Protein AF-A0A8S0FF63-F1 (afdb_monomer_lite)

Secondary structure (DSSP, 8-state):
-------TTGGGTS-S-GGGG--SS----GGGHHHHHHHHHHHHHTT-TTHHHHHHHHHHHHHHHHHHHHS------HHHHHHHHHTTS-TT-TTTSPPPTHHHHHHHHHHHHHGGG--THHHHHHHHHHHS-HHHHHHHHHHHHTT-TTSS-TTGGGTSTT---------S--

Sequence (174 aa):
MSIRIIPQDELGSSEKRTADMIPPLLFPRLKNLYNRRAERLRELAEHNPLGDYLRFAALIAHAQEVVLYDHPLEMDLTTRIKEASAQGKPPLDIHVLPRDKHWQKLLMALIAELKPEMSGPALAVIENLEKASTQELEDMASALFASDFSSVSSEVKRRLSGLRCRSTGRRWLI

Structure (mmCIF, N/CA/C/O backbone):
data_AF-A0A8S0FF63-F1
#
_entry.id   AF-A0A8S0FF63-F1
#
loop_
_atom_site.group_PDB
_atom_site.id
_atom_site.type_symbol
_atom_site.label_atom_id
_atom_site.label_alt_id
_atom_site.label_comp_id
_atom_site.label_asym_id
_atom_site.label_entity_id
_atom_site.label_seq_id
_atom_site.pdbx_PDB_ins_code
_atom_site.Cartn_x
_atom_site.Cartn_y
_atom_site.Cartn_z
_atom_site.occupancy
_atom_site.B_iso_or_equiv
_atom_site.auth_seq_id
_atom_site.auth_comp_id
_atom_site.auth_asym_id
_atom_site.auth_atom_id
_atom_site.pdbx_PDB_model_num
ATOM 1 N N . MET A 1 1 ? -16.520 30.030 -32.002 1.00 37.41 1 MET A N 1
ATOM 2 C CA . MET A 1 1 ? -15.772 28.755 -31.969 1.00 37.41 1 MET A CA 1
ATOM 3 C C . MET A 1 1 ? -15.627 28.261 -33.402 1.00 37.41 1 MET A C 1
ATOM 5 O O . MET A 1 1 ? -16.568 27.682 -33.925 1.00 37.41 1 MET A O 1
ATOM 9 N N . SER A 1 2 ? -14.525 28.587 -34.080 1.00 36.41 2 SER A N 1
ATOM 10 C CA . SER A 1 2 ? -14.266 28.138 -35.454 1.00 36.41 2 SER A CA 1
ATOM 11 C C . SER A 1 2 ? -13.462 26.839 -35.420 1.00 36.41 2 SER A C 1
ATOM 13 O O . SER A 1 2 ? -12.323 26.811 -34.957 1.00 36.41 2 SER A O 1
ATOM 15 N N . ILE A 1 3 ? -14.070 25.748 -35.878 1.00 54.09 3 ILE A N 1
ATOM 16 C CA . ILE A 1 3 ? -13.374 24.475 -36.071 1.00 54.09 3 ILE A CA 1
ATOM 17 C C . ILE A 1 3 ? -12.622 24.592 -37.397 1.00 54.09 3 ILE A C 1
ATOM 19 O O . ILE A 1 3 ? -13.241 24.762 -38.446 1.00 54.09 3 ILE A O 1
ATOM 23 N N . ARG A 1 4 ? -11.287 24.552 -37.352 1.00 58.44 4 ARG A N 1
ATOM 24 C CA . ARG A 1 4 ? -10.458 24.479 -38.561 1.00 58.44 4 ARG A CA 1
ATOM 25 C C . ARG A 1 4 ? -10.405 23.021 -39.003 1.00 58.44 4 ARG A C 1
ATOM 27 O O . ARG A 1 4 ? -9.904 22.183 -38.260 1.00 58.44 4 ARG A O 1
ATOM 34 N N . ILE A 1 5 ? -10.948 22.726 -40.179 1.00 68.88 5 ILE A N 1
ATOM 35 C CA . ILE A 1 5 ? -10.858 21.400 -40.796 1.00 68.88 5 ILE A CA 1
ATOM 36 C C . ILE A 1 5 ? -9.582 21.395 -41.635 1.00 68.88 5 ILE A C 1
ATOM 38 O O . ILE A 1 5 ? -9.476 22.157 -42.593 1.00 68.88 5 ILE A O 1
ATOM 42 N N . ILE A 1 6 ? -8.605 20.588 -41.224 1.00 66.56 6 ILE A N 1
ATOM 43 C CA . ILE A 1 6 ? -7.325 20.436 -41.920 1.00 66.56 6 ILE A CA 1
ATOM 44 C C . ILE A 1 6 ? -7.469 19.291 -42.942 1.00 66.56 6 ILE A C 1
ATOM 46 O O . ILE A 1 6 ? -8.001 18.238 -42.572 1.00 66.56 6 ILE A O 1
ATOM 50 N N . PRO A 1 7 ? -7.043 19.474 -44.206 1.00 64.25 7 PRO A N 1
ATOM 51 C CA . PRO A 1 7 ? -7.064 18.429 -45.228 1.00 64.25 7 PRO A CA 1
ATOM 52 C C . PRO A 1 7 ? -6.240 17.202 -44.815 1.00 64.25 7 PRO A C 1
ATOM 54 O O . PRO A 1 7 ? -5.174 17.326 -44.213 1.00 64.25 7 PRO A O 1
ATOM 57 N N . GLN A 1 8 ? -6.719 16.008 -45.170 1.00 58.97 8 GLN A N 1
ATOM 58 C CA . GLN A 1 8 ? -6.116 14.728 -44.770 1.00 58.97 8 GLN A CA 1
ATOM 59 C C . GLN A 1 8 ? -4.653 14.573 -45.229 1.00 58.97 8 GLN A C 1
ATOM 61 O O . GLN A 1 8 ? -3.873 13.876 -44.582 1.00 58.97 8 GLN A O 1
ATOM 66 N N . ASP A 1 9 ? -4.274 15.269 -46.298 1.00 57.88 9 ASP A N 1
ATOM 67 C CA . ASP A 1 9 ? -2.953 15.192 -46.923 1.00 57.88 9 ASP A CA 1
ATOM 68 C C . ASP A 1 9 ? -1.864 15.924 -46.111 1.00 57.88 9 ASP A C 1
ATOM 70 O O . ASP A 1 9 ? -0.694 15.539 -46.149 1.00 57.88 9 ASP A O 1
ATOM 74 N N . GLU A 1 10 ? -2.238 16.928 -45.306 1.00 54.25 10 GLU A N 1
ATOM 75 C CA . GLU A 1 10 ? -1.321 17.647 -44.403 1.00 54.25 10 GLU A CA 1
ATOM 76 C C . GLU A 1 10 ? -1.025 16.857 -43.113 1.00 54.25 10 GLU A C 1
ATOM 78 O O . GLU A 1 10 ? 0.009 17.058 -42.475 1.00 54.25 10 GLU A O 1
ATOM 83 N N . LEU A 1 11 ? -1.878 15.886 -42.760 1.00 51.47 11 LEU A N 1
ATOM 84 C CA . LEU A 1 11 ? -1.654 14.973 -41.628 1.00 51.47 11 LEU A CA 1
ATOM 85 C C . LEU A 1 11 ? -0.545 13.944 -41.908 1.00 51.47 11 LEU A C 1
ATOM 87 O O . LEU A 1 11 ? -0.036 13.317 -40.980 1.00 51.47 11 LEU A O 1
ATOM 91 N N . GLY A 1 12 ? -0.184 13.736 -43.179 1.00 49.38 12 GLY A N 1
ATOM 92 C CA . GLY A 1 12 ? 0.888 12.820 -43.577 1.00 49.38 12 GLY A CA 1
ATOM 93 C C . GLY A 1 12 ? 2.293 13.426 -43.483 1.00 49.38 12 GLY A C 1
ATOM 94 O O . GLY A 1 12 ? 3.274 12.682 -43.422 1.00 49.38 12 GLY A O 1
ATOM 95 N N . SER A 1 13 ? 2.396 14.758 -43.476 1.00 49.72 13 SER A N 1
ATOM 96 C CA . SER A 1 13 ? 3.656 15.512 -43.544 1.00 49.72 13 SER A CA 1
ATOM 97 C C . SER A 1 13 ? 3.992 16.278 -42.261 1.00 49.72 13 SER A C 1
ATOM 99 O O . SER A 1 13 ? 5.165 16.591 -42.048 1.00 49.72 13 SER A O 1
ATOM 101 N N . SER A 1 14 ? 3.028 16.508 -41.360 1.00 48.66 14 SER A N 1
ATOM 102 C CA . SER A 1 14 ? 3.322 16.953 -39.996 1.00 48.66 14 SER A CA 1
ATOM 103 C C . SER A 1 14 ? 3.838 15.775 -39.166 1.00 48.66 14 SER A C 1
ATOM 105 O O . SER A 1 14 ? 3.060 14.962 -38.677 1.00 48.66 14 SER A O 1
ATOM 107 N N . GLU A 1 15 ? 5.161 15.689 -39.046 1.00 49.47 15 GLU A N 1
ATOM 108 C CA . GLU A 1 15 ? 5.892 14.858 -38.086 1.00 49.47 15 GLU A CA 1
ATOM 109 C C . GLU A 1 15 ? 5.487 13.378 -38.073 1.00 49.47 15 GLU A C 1
ATOM 111 O O . GLU A 1 15 ? 4.555 12.942 -37.399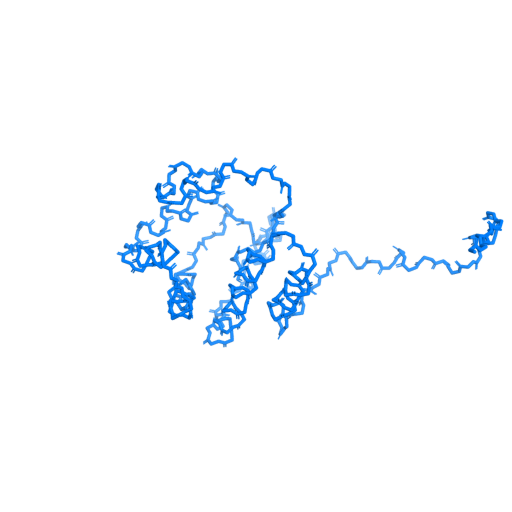 1.00 49.47 15 GLU A O 1
ATOM 116 N N . LYS A 1 16 ? 6.286 12.560 -38.764 1.00 49.44 16 LYS A N 1
ATOM 117 C CA . LYS A 1 16 ? 6.386 11.121 -38.508 1.00 49.44 16 LYS A CA 1
ATOM 118 C C . LYS A 1 16 ? 6.554 10.861 -37.000 1.00 49.44 16 LYS A C 1
ATOM 120 O O . LYS A 1 16 ? 7.657 10.843 -36.474 1.00 49.44 16 LYS A O 1
ATOM 125 N N . ARG A 1 17 ? 5.413 10.647 -36.349 1.00 48.44 17 ARG A N 1
ATOM 126 C CA . ARG A 1 17 ? 5.136 9.698 -35.274 1.00 48.44 17 ARG A CA 1
ATOM 127 C C . ARG A 1 17 ? 6.159 9.698 -34.138 1.00 48.44 17 ARG A C 1
ATOM 129 O O . ARG A 1 17 ? 6.990 8.805 -34.028 1.00 48.44 17 ARG A O 1
ATOM 136 N N . THR A 1 18 ? 5.919 10.547 -33.144 1.00 50.31 18 THR A N 1
ATOM 137 C CA . THR A 1 18 ? 6.299 10.238 -31.750 1.00 50.31 18 THR A CA 1
ATOM 138 C C . THR A 1 18 ? 5.730 8.887 -31.273 1.00 50.31 18 THR A C 1
ATOM 140 O O . THR A 1 18 ? 6.235 8.306 -30.316 1.00 50.31 18 THR A O 1
ATOM 143 N N . ALA A 1 19 ? 4.723 8.343 -31.970 1.00 53.25 19 ALA A N 1
ATOM 144 C CA . ALA A 1 19 ? 4.192 6.997 -31.770 1.00 53.25 19 ALA A CA 1
ATOM 145 C C . ALA A 1 19 ? 5.153 5.854 -32.175 1.00 53.25 19 ALA A C 1
ATOM 147 O O . ALA A 1 19 ? 4.998 4.755 -31.649 1.00 53.25 19 ALA A O 1
ATOM 148 N N . ASP A 1 20 ? 6.154 6.087 -33.038 1.00 54.62 20 ASP A N 1
ATOM 149 C CA . ASP A 1 20 ? 7.102 5.038 -33.467 1.00 54.62 20 ASP A CA 1
ATOM 150 C C . ASP A 1 20 ? 8.254 4.822 -32.455 1.00 54.62 20 ASP A C 1
ATOM 152 O O . ASP A 1 20 ? 9.057 3.904 -32.610 1.00 54.62 20 ASP A O 1
ATOM 156 N N . MET A 1 21 ? 8.335 5.628 -31.387 1.00 62.09 21 MET A N 1
ATOM 157 C CA . MET A 1 21 ? 9.387 5.557 -30.357 1.00 62.09 21 MET A CA 1
ATOM 158 C C . MET A 1 21 ? 8.827 5.392 -28.935 1.00 62.09 21 MET A C 1
ATOM 160 O O . MET A 1 21 ? 9.381 5.938 -27.982 1.00 62.09 21 MET A O 1
ATOM 164 N N . ILE A 1 22 ? 7.733 4.646 -28.751 1.00 70.62 22 ILE A N 1
ATOM 165 C CA . ILE A 1 22 ? 7.325 4.238 -27.398 1.00 70.62 22 ILE A CA 1
ATOM 166 C C . ILE A 1 22 ? 8.283 3.130 -26.941 1.00 70.62 22 ILE A C 1
ATOM 168 O O . ILE A 1 22 ? 8.311 2.065 -27.562 1.00 70.62 22 ILE A O 1
ATOM 172 N N . PRO A 1 23 ? 9.068 3.335 -25.866 1.00 79.25 23 PRO A N 1
ATOM 173 C CA . PRO A 1 23 ? 9.924 2.286 -25.342 1.00 79.25 23 PRO A CA 1
ATOM 174 C C . PRO A 1 23 ? 9.071 1.067 -24.972 1.00 79.25 23 PRO A C 1
ATOM 176 O O . PRO A 1 23 ? 8.033 1.235 -24.325 1.00 79.25 23 PRO A O 1
ATOM 179 N N . PRO A 1 24 ? 9.509 -0.160 -25.299 1.00 78.94 24 PRO A N 1
ATOM 180 C CA . PRO A 1 24 ? 8.768 -1.374 -24.951 1.00 78.94 24 PRO A CA 1
ATOM 181 C C . PRO A 1 24 ? 8.591 -1.539 -23.433 1.00 78.94 24 PRO A C 1
ATOM 183 O O . PRO A 1 24 ? 7.691 -2.245 -22.984 1.00 78.94 24 PRO A O 1
ATOM 186 N N . LEU A 1 25 ? 9.430 -0.867 -22.636 1.00 80.38 25 LEU A N 1
ATOM 187 C CA . LEU A 1 25 ? 9.355 -0.849 -21.185 1.00 80.38 25 LEU A CA 1
ATOM 188 C C . LEU A 1 25 ? 9.488 0.580 -20.651 1.00 80.38 25 LEU A C 1
ATOM 190 O O . LEU A 1 25 ? 10.510 1.240 -20.833 1.00 80.38 25 LEU A O 1
ATOM 194 N N . LEU A 1 26 ? 8.453 1.036 -19.947 1.00 82.88 26 LEU A N 1
ATOM 195 C CA . LEU A 1 26 ? 8.457 2.303 -19.222 1.00 82.88 26 LEU A CA 1
ATOM 196 C C . LEU A 1 26 ? 8.776 2.045 -17.750 1.00 82.88 26 LEU A C 1
ATOM 198 O O . LEU A 1 26 ? 7.983 1.440 -17.024 1.00 82.88 26 LEU A O 1
ATOM 202 N N . PHE A 1 27 ? 9.932 2.527 -17.298 1.00 80.50 27 PHE A N 1
ATOM 203 C CA . PHE A 1 27 ? 10.303 2.444 -15.890 1.00 80.50 27 PHE A CA 1
ATOM 204 C C . PHE A 1 27 ? 9.595 3.535 -15.072 1.00 80.50 27 PHE A C 1
ATOM 206 O O . PHE A 1 27 ? 9.577 4.702 -15.478 1.00 80.50 27 PHE A O 1
ATOM 213 N N . PRO A 1 28 ? 9.011 3.194 -13.909 1.00 79.50 28 PRO A N 1
ATOM 214 C CA . PRO A 1 28 ? 8.450 4.191 -13.008 1.00 79.50 28 PRO A CA 1
ATOM 215 C C . PRO A 1 28 ? 9.562 5.069 -12.420 1.00 79.50 28 PRO A C 1
ATOM 217 O O . PRO A 1 28 ? 10.659 4.598 -12.118 1.00 79.50 28 PRO A O 1
ATOM 220 N N . ARG A 1 29 ? 9.261 6.347 -12.179 1.00 81.06 29 ARG A N 1
ATOM 221 C CA . ARG A 1 29 ? 10.138 7.227 -11.396 1.00 81.06 29 ARG A CA 1
ATOM 222 C C . ARG A 1 29 ? 9.866 6.997 -9.911 1.00 81.06 29 ARG A C 1
ATOM 224 O O . ARG A 1 29 ? 8.950 7.603 -9.369 1.00 81.06 29 ARG A O 1
ATOM 231 N N . LEU A 1 30 ? 10.647 6.115 -9.287 1.00 74.31 30 LEU A N 1
ATOM 232 C CA . LEU A 1 30 ? 10.410 5.644 -7.915 1.00 74.31 30 LEU A CA 1
ATOM 233 C C . LEU A 1 30 ? 10.356 6.781 -6.885 1.00 74.31 30 LEU A C 1
ATOM 235 O O . LEU A 1 30 ? 9.459 6.782 -6.058 1.00 74.31 30 LEU A O 1
ATOM 239 N N . LYS A 1 31 ? 11.229 7.791 -7.014 1.00 77.81 31 LYS A N 1
ATOM 240 C CA . LYS A 1 31 ? 11.356 8.914 -6.062 1.00 77.81 31 LYS A CA 1
ATOM 241 C C . LYS A 1 31 ? 10.105 9.782 -5.864 1.00 77.81 31 LYS A C 1
ATOM 243 O O . LYS A 1 31 ? 10.115 10.607 -4.974 1.00 77.81 31 LYS A O 1
ATOM 248 N N . ASN A 1 32 ? 9.124 9.714 -6.765 1.00 82.75 32 ASN A N 1
ATOM 249 C CA . ASN A 1 32 ? 7.930 10.569 -6.718 1.00 82.75 32 ASN A CA 1
ATOM 250 C C . ASN A 1 32 ? 6.664 9.785 -7.099 1.00 82.75 32 ASN A C 1
ATOM 252 O O . ASN A 1 32 ? 5.687 10.379 -7.563 1.00 82.75 32 ASN A O 1
ATOM 256 N N . LEU A 1 33 ? 6.706 8.450 -7.055 1.00 87.19 33 LEU A N 1
ATOM 257 C CA . LEU A 1 33 ? 5.635 7.634 -7.624 1.00 87.19 33 LEU A CA 1
ATOM 258 C C . LEU A 1 33 ? 4.336 7.805 -6.835 1.00 87.19 33 LEU A C 1
ATOM 260 O O . LEU A 1 33 ? 3.284 8.031 -7.442 1.00 87.19 33 LEU A O 1
ATOM 264 N N . TYR A 1 34 ? 4.408 7.696 -5.509 1.00 90.94 34 TYR A N 1
ATOM 265 C CA . TYR A 1 34 ? 3.232 7.793 -4.659 1.00 90.94 34 TYR A CA 1
ATOM 266 C C . TYR A 1 34 ? 2.880 9.247 -4.360 1.00 90.94 34 TYR A C 1
ATOM 268 O O . TYR A 1 34 ? 1.695 9.580 -4.378 1.00 90.94 34 TYR A O 1
ATOM 276 N N . ASN A 1 35 ? 3.872 10.135 -4.254 1.00 91.19 35 ASN A N 1
ATOM 277 C CA . ASN A 1 35 ? 3.613 11.570 -4.135 1.00 91.19 35 ASN A CA 1
ATOM 278 C C . ASN A 1 35 ? 2.781 12.114 -5.319 1.00 91.19 35 ASN A C 1
ATOM 280 O O . ASN A 1 35 ? 1.698 12.664 -5.123 1.00 91.19 35 ASN A O 1
ATOM 284 N N . ARG A 1 36 ? 3.190 11.831 -6.567 1.00 92.81 36 ARG A N 1
ATOM 285 C CA . ARG A 1 36 ? 2.415 12.231 -7.761 1.00 92.81 36 ARG A CA 1
ATOM 286 C C . ARG A 1 36 ? 1.021 11.615 -7.796 1.00 92.81 36 ARG A C 1
ATOM 288 O O . ARG A 1 36 ? 0.080 12.227 -8.296 1.00 92.81 36 ARG A O 1
ATOM 295 N N . ARG A 1 37 ? 0.879 10.378 -7.308 1.00 93.94 37 ARG A N 1
ATOM 296 C CA . ARG A 1 37 ? -0.426 9.714 -7.215 1.00 93.94 37 ARG A CA 1
ATOM 297 C C . ARG A 1 37 ? -1.328 10.445 -6.221 1.00 93.94 37 ARG A C 1
ATOM 299 O O . ARG A 1 37 ? -2.486 10.686 -6.546 1.00 93.94 37 ARG A O 1
ATOM 306 N N . ALA A 1 38 ? -0.808 10.808 -5.051 1.00 94.62 38 ALA A N 1
ATOM 307 C CA . ALA A 1 38 ? -1.550 11.542 -4.036 1.00 94.62 38 ALA A CA 1
ATOM 308 C C . ALA A 1 38 ? -1.974 12.930 -4.541 1.00 94.62 38 ALA A C 1
ATOM 310 O O . ALA A 1 38 ? -3.149 13.274 -4.437 1.00 94.62 38 ALA A O 1
ATOM 311 N N . GLU A 1 39 ? -1.062 13.692 -5.154 1.00 95.44 39 GLU A N 1
ATOM 312 C CA . GLU A 1 39 ? -1.365 14.984 -5.793 1.00 95.44 39 GLU A CA 1
ATOM 313 C C . GLU A 1 39 ? -2.488 14.845 -6.820 1.00 95.44 39 GLU A C 1
ATOM 315 O O . GLU A 1 39 ? -3.508 15.528 -6.729 1.00 95.44 39 GLU A O 1
ATOM 320 N N . ARG A 1 40 ? -2.362 13.874 -7.731 1.00 95.19 40 ARG A N 1
ATOM 321 C CA . ARG A 1 40 ? -3.371 13.651 -8.764 1.00 95.19 40 ARG A CA 1
ATOM 322 C C . ARG A 1 40 ? -4.738 13.280 -8.187 1.00 95.19 40 ARG A C 1
ATOM 324 O O . ARG A 1 40 ? -5.762 13.699 -8.720 1.00 95.19 40 ARG A O 1
ATOM 331 N N . LEU A 1 41 ? -4.776 12.487 -7.118 1.00 95.88 41 LEU A N 1
ATOM 332 C CA . LEU A 1 41 ? -6.025 12.134 -6.440 1.00 95.88 41 LEU A CA 1
ATOM 333 C C . LEU A 1 41 ? -6.668 13.351 -5.761 1.00 95.88 41 LEU A C 1
ATOM 335 O O . LEU A 1 41 ? -7.890 13.476 -5.806 1.00 95.88 41 LEU A O 1
ATOM 339 N N . ARG A 1 42 ? -5.871 14.267 -5.193 1.00 95.62 42 ARG A N 1
ATOM 340 C CA . ARG A 1 42 ? -6.373 15.523 -4.611 1.00 95.62 42 ARG A CA 1
ATOM 341 C C . ARG A 1 42 ? -6.953 16.448 -5.677 1.00 95.62 42 ARG A C 1
ATOM 343 O O . ARG A 1 42 ? -8.063 16.926 -5.483 1.00 95.62 42 ARG A O 1
ATOM 350 N N . GLU A 1 43 ? -6.271 16.618 -6.810 1.00 96.06 43 GLU A N 1
ATOM 351 C CA . GLU A 1 43 ? -6.792 17.388 -7.952 1.00 96.06 43 GLU A CA 1
ATOM 352 C C . GLU A 1 43 ? -8.134 16.826 -8.442 1.00 96.06 43 GLU A C 1
ATOM 354 O O . GLU A 1 43 ? -9.103 17.554 -8.641 1.00 96.06 43 GLU A O 1
ATOM 359 N N . LEU A 1 44 ? -8.219 15.500 -8.607 1.00 95.38 44 LEU A N 1
ATOM 360 C CA . LEU A 1 44 ? -9.453 14.844 -9.041 1.00 95.38 44 LEU A CA 1
ATOM 361 C C . LEU A 1 44 ? -10.581 14.972 -8.010 1.00 95.38 44 LEU A C 1
ATOM 363 O O . LEU A 1 44 ? -11.748 14.898 -8.388 1.00 95.38 44 LEU A O 1
ATOM 367 N N . ALA A 1 45 ? -10.255 15.156 -6.731 1.00 95.81 45 ALA A N 1
ATOM 368 C CA . ALA A 1 45 ? -11.241 15.294 -5.671 1.00 95.81 45 ALA A CA 1
ATOM 369 C C . ALA A 1 45 ? -11.948 16.659 -5.657 1.00 95.81 45 ALA A C 1
ATOM 371 O O . ALA A 1 45 ? -13.047 16.749 -5.115 1.00 95.81 45 ALA A O 1
ATOM 372 N N . GLU A 1 46 ? -11.357 17.714 -6.228 1.00 93.19 46 GLU A N 1
ATOM 373 C CA . GLU A 1 46 ? -11.908 19.081 -6.165 1.00 93.19 46 GLU A CA 1
ATOM 374 C C . GLU A 1 46 ? -13.242 19.236 -6.904 1.00 93.19 46 GLU A C 1
ATOM 376 O O . GLU A 1 46 ? -14.081 20.050 -6.520 1.00 93.19 46 GLU A O 1
ATOM 381 N N . HIS A 1 47 ? -13.464 18.435 -7.947 1.00 87.56 47 HIS A N 1
ATOM 382 C CA . HIS A 1 47 ? -14.627 18.554 -8.830 1.00 87.56 47 HIS A CA 1
ATOM 383 C C . HIS A 1 47 ? -15.384 17.233 -9.001 1.00 87.56 47 HIS A C 1
ATOM 385 O O . HIS A 1 47 ? -16.030 17.010 -10.026 1.00 87.56 47 HIS A O 1
ATOM 391 N N . ASN A 1 48 ? -15.298 16.333 -8.016 1.00 89.94 48 ASN A N 1
ATOM 392 C CA . ASN A 1 48 ? -15.899 15.006 -8.101 1.00 89.94 48 ASN A CA 1
ATOM 393 C C . ASN A 1 48 ? -16.842 14.733 -6.916 1.00 89.94 48 ASN A C 1
ATOM 395 O O . ASN A 1 48 ? -16.453 14.963 -5.772 1.00 89.94 48 ASN A O 1
ATOM 399 N N . PRO A 1 49 ? -18.052 14.186 -7.149 1.00 92.31 49 PRO A N 1
ATOM 400 C CA . PRO A 1 49 ? -18.963 13.779 -6.073 1.00 92.31 49 PRO A CA 1
ATOM 401 C C . PRO A 1 49 ? -18.381 12.703 -5.137 1.00 92.31 49 PRO A C 1
ATOM 403 O O . PRO A 1 49 ? -18.863 12.536 -4.024 1.00 92.31 49 PRO A O 1
ATOM 406 N N . LEU A 1 50 ? -17.330 11.991 -5.556 1.00 92.81 50 LEU A N 1
ATOM 407 C CA . LEU 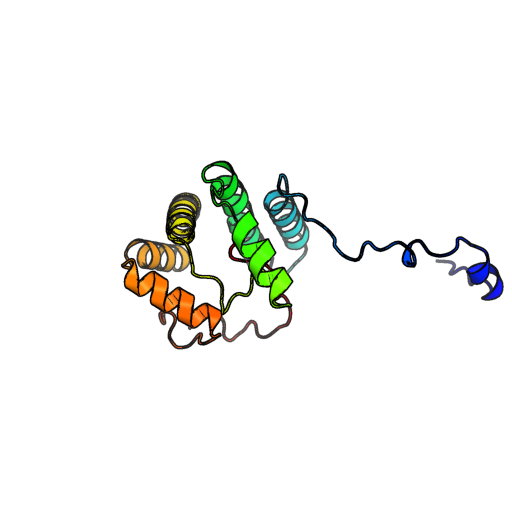A 1 50 ? -16.554 11.060 -4.730 1.00 92.81 50 LEU A CA 1
ATOM 408 C C . LEU A 1 50 ? -15.318 11.722 -4.096 1.00 92.81 50 LEU A C 1
ATOM 410 O O . LEU A 1 50 ? -14.354 11.032 -3.760 1.00 92.81 50 LEU A O 1
ATOM 414 N N . GLY A 1 51 ? -15.322 13.049 -3.948 1.00 93.12 51 GLY A N 1
ATOM 415 C CA . GLY A 1 51 ? -14.185 13.833 -3.469 1.00 93.12 51 GLY A CA 1
ATOM 416 C C . GLY A 1 51 ? -13.618 13.329 -2.144 1.00 93.12 51 GLY A C 1
ATOM 417 O O . GLY A 1 51 ? -12.411 13.132 -2.042 1.00 93.12 51 GLY A O 1
ATOM 418 N N . ASP A 1 52 ? -14.468 13.015 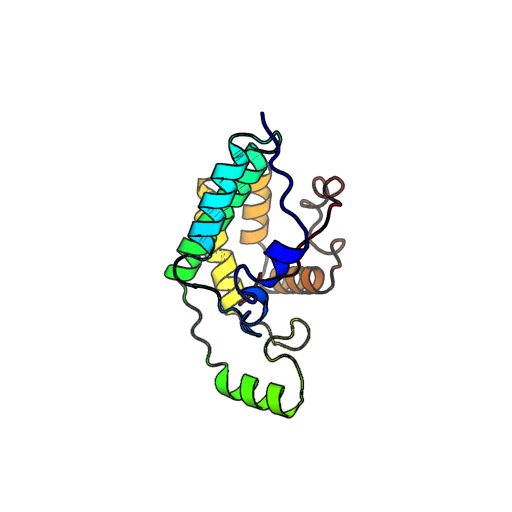-1.166 1.00 91.12 52 ASP A N 1
ATOM 419 C CA . ASP A 1 52 ? -14.021 12.509 0.141 1.00 91.12 52 ASP A CA 1
ATOM 420 C C . ASP A 1 52 ? -13.309 11.156 0.030 1.00 91.12 52 ASP A C 1
ATOM 422 O O . ASP A 1 52 ? -12.271 10.935 0.653 1.00 91.12 52 ASP A O 1
ATOM 426 N N . TYR A 1 53 ? -13.813 10.264 -0.827 1.00 92.00 53 TYR A N 1
ATOM 427 C CA . TYR A 1 53 ? -13.161 8.985 -1.100 1.00 92.00 53 TYR A CA 1
ATOM 428 C C . TYR A 1 53 ? -11.810 9.175 -1.804 1.00 92.00 53 TYR A C 1
ATOM 430 O O . TYR A 1 53 ? -10.836 8.505 -1.467 1.00 92.00 53 TYR A O 1
ATOM 438 N N . LEU A 1 54 ? -11.725 10.102 -2.761 1.00 94.62 54 LEU A N 1
ATOM 439 C CA . LEU A 1 54 ? -10.475 10.404 -3.461 1.00 94.62 54 LEU A CA 1
ATOM 440 C C . LEU A 1 54 ? -9.446 11.060 -2.532 1.00 94.62 54 LEU A C 1
ATOM 442 O O . LEU A 1 54 ? -8.268 10.720 -2.608 1.00 94.62 54 LEU A O 1
ATOM 446 N N . ARG A 1 55 ? -9.879 11.929 -1.609 1.00 93.69 55 ARG A N 1
ATOM 447 C CA . ARG A 1 55 ? -9.021 12.490 -0.551 1.00 93.69 55 ARG A CA 1
ATOM 448 C C . ARG A 1 55 ? -8.522 11.396 0.387 1.00 93.69 55 ARG A C 1
ATOM 450 O O . ARG A 1 55 ? -7.333 11.357 0.679 1.00 93.69 55 ARG A O 1
ATOM 457 N N . PHE A 1 56 ? -9.389 10.465 0.776 1.00 92.69 56 PHE A N 1
ATOM 458 C CA . PHE A 1 56 ? -8.994 9.291 1.552 1.00 92.69 56 PHE A CA 1
ATOM 459 C C . PHE A 1 56 ? -7.967 8.417 0.810 1.00 92.69 56 PHE A C 1
ATOM 461 O O . PHE A 1 56 ? -6.930 8.063 1.365 1.00 92.69 56 PHE A O 1
ATOM 468 N N . ALA A 1 57 ? -8.186 8.128 -0.474 1.00 94.19 57 ALA A N 1
ATOM 469 C CA . ALA A 1 57 ? -7.218 7.398 -1.292 1.00 94.19 57 ALA A CA 1
ATOM 470 C C . ALA A 1 57 ? -5.889 8.164 -1.449 1.00 94.19 57 ALA A C 1
ATOM 472 O O . ALA A 1 57 ? -4.823 7.548 -1.497 1.00 94.19 57 ALA A O 1
ATOM 473 N N . ALA A 1 58 ? -5.938 9.500 -1.506 1.00 95.12 58 ALA A N 1
ATOM 474 C CA . ALA A 1 58 ? -4.750 10.345 -1.540 1.00 95.12 58 ALA A CA 1
ATOM 475 C C . ALA A 1 58 ? -3.952 10.279 -0.231 1.00 95.12 58 ALA A C 1
ATOM 477 O O . ALA A 1 58 ? -2.725 10.275 -0.290 1.00 95.12 58 ALA A O 1
ATOM 478 N N . LEU A 1 59 ? -4.622 10.193 0.926 1.00 94.50 59 LEU A N 1
ATOM 479 C CA . LEU A 1 59 ? -3.970 9.978 2.223 1.00 94.50 59 LEU A CA 1
ATOM 480 C C . LEU A 1 59 ? -3.219 8.644 2.246 1.00 94.50 59 LEU A C 1
ATOM 482 O O . LEU A 1 59 ? -2.044 8.618 2.595 1.00 94.50 59 LEU A O 1
ATOM 486 N N . ILE A 1 60 ? -3.847 7.561 1.773 1.00 94.12 60 ILE A N 1
ATOM 487 C CA . ILE A 1 60 ? -3.181 6.253 1.663 1.00 94.12 60 ILE A CA 1
ATOM 488 C C . ILE A 1 60 ? -1.958 6.341 0.748 1.00 94.12 60 ILE A C 1
ATOM 490 O O . ILE A 1 60 ? -0.883 5.883 1.120 1.00 94.12 60 ILE A O 1
ATOM 494 N N . ALA A 1 61 ? -2.096 6.948 -0.435 1.00 95.00 61 ALA A N 1
ATOM 495 C CA . ALA A 1 61 ? -0.969 7.121 -1.347 1.00 95.00 61 ALA A CA 1
ATOM 496 C C . ALA A 1 61 ? 0.156 7.957 -0.719 1.00 95.00 61 ALA A C 1
ATOM 498 O O . ALA A 1 61 ? 1.323 7.644 -0.908 1.00 95.00 61 ALA A O 1
ATOM 499 N N . HIS A 1 62 ? -0.163 8.991 0.055 1.00 93.31 62 HIS A N 1
ATOM 500 C CA . HIS A 1 62 ? 0.857 9.765 0.753 1.00 93.31 62 HIS A CA 1
ATOM 501 C C . HIS A 1 62 ? 1.594 8.928 1.807 1.00 93.31 62 HIS A C 1
ATOM 503 O O . HIS A 1 62 ? 2.821 8.896 1.794 1.00 93.31 62 HIS A O 1
ATOM 509 N N . ALA A 1 63 ? 0.862 8.176 2.632 1.00 93.25 63 ALA A N 1
ATOM 510 C CA . ALA A 1 63 ? 1.447 7.280 3.626 1.00 93.25 63 ALA A CA 1
ATOM 511 C C . ALA A 1 63 ? 2.345 6.202 2.985 1.00 93.25 63 ALA A C 1
ATOM 513 O O . ALA A 1 63 ? 3.393 5.859 3.522 1.00 93.25 63 ALA A O 1
ATOM 514 N N . GLN A 1 64 ? 1.999 5.713 1.786 1.00 92.81 64 GLN A N 1
ATOM 515 C CA . GLN A 1 64 ? 2.860 4.800 1.023 1.00 92.81 64 GLN A CA 1
ATOM 516 C C . GLN A 1 64 ? 4.204 5.423 0.623 1.00 92.81 64 GLN A C 1
ATOM 518 O O . GLN A 1 64 ? 5.201 4.7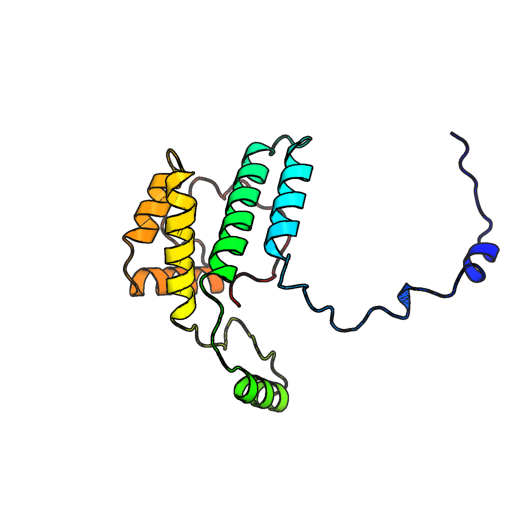08 0.580 1.00 92.81 64 GLN A O 1
ATOM 523 N N . GLU A 1 65 ? 4.244 6.724 0.313 1.00 91.38 65 GLU A N 1
ATOM 524 C CA . GLU A 1 65 ? 5.499 7.425 0.005 1.00 91.38 65 GLU A CA 1
ATOM 525 C C . GLU A 1 65 ? 6.403 7.484 1.242 1.00 91.38 65 GLU A C 1
ATOM 527 O O . GLU A 1 65 ? 7.584 7.160 1.143 1.00 91.38 65 GLU A O 1
ATOM 532 N N . VAL A 1 66 ? 5.836 7.842 2.401 1.00 91.25 66 VAL A N 1
ATOM 533 C CA . VAL A 1 66 ? 6.554 7.923 3.685 1.00 91.25 66 VAL A CA 1
ATOM 534 C C . VAL A 1 66 ? 7.125 6.556 4.065 1.00 91.25 66 VAL A C 1
ATOM 536 O O . VAL A 1 66 ? 8.329 6.407 4.253 1.00 91.25 66 VAL A O 1
ATOM 539 N N . VAL A 1 67 ? 6.280 5.523 4.059 1.00 92.19 67 VAL A N 1
ATOM 540 C CA . VAL A 1 67 ? 6.673 4.152 4.415 1.00 92.19 67 VAL A CA 1
ATOM 541 C C . VAL A 1 67 ? 7.748 3.603 3.475 1.00 92.19 67 VAL A C 1
ATOM 543 O O . VAL A 1 67 ? 8.675 2.940 3.932 1.00 92.19 67 VAL A O 1
ATOM 546 N N . LEU A 1 68 ? 7.657 3.879 2.167 1.00 89.12 68 LEU A N 1
ATOM 547 C CA . LEU A 1 68 ? 8.677 3.454 1.203 1.00 89.12 68 LEU A CA 1
ATOM 548 C C . LEU A 1 68 ? 10.029 4.133 1.463 1.00 89.12 68 LEU A C 1
ATOM 550 O O . LEU A 1 68 ? 11.071 3.514 1.248 1.00 89.12 68 LEU A O 1
ATOM 554 N N . TYR A 1 69 ? 10.010 5.402 1.876 1.00 88.62 69 TYR A N 1
ATOM 555 C CA . TYR A 1 69 ? 11.219 6.153 2.194 1.00 88.62 69 TYR A CA 1
ATOM 556 C C . TYR A 1 69 ? 11.905 5.615 3.459 1.00 88.62 69 TYR A C 1
ATOM 558 O O . TYR A 1 69 ? 13.119 5.411 3.447 1.00 88.62 69 TYR A O 1
ATOM 566 N N . ASP A 1 70 ? 11.133 5.327 4.511 1.00 88.94 70 ASP A N 1
ATOM 567 C CA . ASP A 1 70 ? 11.656 4.865 5.806 1.00 88.94 70 ASP A CA 1
ATOM 568 C C . ASP A 1 70 ? 12.044 3.378 5.816 1.00 88.94 70 ASP A C 1
ATOM 570 O O . ASP A 1 70 ? 12.935 2.955 6.558 1.00 88.94 70 ASP A O 1
ATOM 574 N N . HIS A 1 71 ? 11.390 2.570 4.981 1.00 88.25 71 HIS A N 1
ATOM 575 C CA . HIS A 1 71 ? 11.588 1.125 4.913 1.00 88.25 71 HIS A CA 1
ATOM 576 C C . HIS A 1 71 ? 11.890 0.674 3.477 1.00 88.25 71 HIS A C 1
ATOM 578 O O . HIS A 1 71 ? 11.061 0.006 2.853 1.00 88.25 71 HIS A O 1
ATOM 584 N N . PRO A 1 72 ? 13.074 1.004 2.928 1.00 85.62 72 PRO A N 1
ATOM 585 C CA . PRO A 1 72 ? 13.444 0.567 1.591 1.00 85.62 72 PRO A CA 1
ATOM 586 C C . PRO A 1 72 ? 13.541 -0.962 1.512 1.00 85.62 72 PRO A C 1
ATOM 588 O O . PRO A 1 72 ? 13.954 -1.641 2.455 1.00 85.62 72 PRO A O 1
ATOM 591 N N . LEU A 1 73 ? 13.186 -1.508 0.348 1.00 82.31 73 LEU A N 1
ATOM 592 C CA . LEU A 1 73 ? 13.328 -2.933 0.080 1.00 82.31 73 LEU A CA 1
ATOM 593 C C . LEU A 1 73 ? 14.809 -3.294 -0.090 1.00 82.31 73 LEU A C 1
ATOM 595 O O . LEU A 1 73 ? 15.434 -2.967 -1.099 1.00 82.31 73 LEU A O 1
ATOM 599 N N . GLU A 1 74 ? 15.347 -4.034 0.871 1.00 77.44 74 GLU A N 1
ATOM 600 C CA . GLU A 1 74 ? 16.703 -4.585 0.834 1.00 77.44 74 GLU A CA 1
ATOM 601 C C . GLU A 1 74 ? 16.667 -6.046 0.359 1.00 77.44 74 GLU A C 1
ATOM 603 O O . GLU A 1 74 ? 16.891 -6.979 1.126 1.00 77.44 74 GLU A O 1
ATOM 608 N N . MET A 1 75 ? 16.329 -6.266 -0.914 1.00 78.88 75 MET A N 1
ATOM 609 C CA . MET A 1 75 ? 16.300 -7.608 -1.507 1.00 78.88 75 MET A CA 1
ATOM 610 C C . MET A 1 75 ? 17.064 -7.644 -2.831 1.00 78.88 75 MET A C 1
ATOM 612 O O . MET A 1 75 ? 16.761 -6.887 -3.754 1.00 78.88 75 MET A O 1
ATOM 616 N N . ASP A 1 76 ? 18.022 -8.569 -2.950 1.00 81.38 76 ASP A N 1
ATOM 617 C CA . ASP A 1 76 ? 18.692 -8.851 -4.221 1.00 81.38 76 ASP A CA 1
ATOM 618 C C . ASP A 1 76 ? 17.864 -9.834 -5.060 1.00 81.38 76 ASP A C 1
ATOM 620 O O . ASP A 1 76 ? 17.726 -11.014 -4.739 1.00 81.38 76 ASP A O 1
ATOM 624 N N . LEU A 1 77 ? 17.313 -9.331 -6.163 1.00 82.06 77 LEU A N 1
ATOM 625 C CA . LEU A 1 77 ? 16.520 -10.106 -7.119 1.00 82.06 77 LEU A CA 1
ATOM 626 C C . LEU A 1 77 ? 17.336 -10.576 -8.332 1.00 82.06 77 LEU A C 1
ATOM 628 O O . LEU A 1 77 ? 16.781 -11.194 -9.243 1.00 82.06 77 LEU A O 1
ATOM 632 N N . THR A 1 78 ? 18.642 -10.301 -8.380 1.00 86.50 78 THR A N 1
ATOM 633 C CA . THR A 1 78 ? 19.480 -10.521 -9.569 1.00 86.50 78 THR A CA 1
ATOM 634 C C . THR A 1 78 ? 19.518 -11.987 -9.994 1.00 86.50 78 THR A C 1
ATOM 636 O O . THR A 1 78 ? 19.388 -12.295 -11.181 1.00 86.50 78 THR A O 1
ATOM 639 N N . THR A 1 79 ? 19.682 -12.905 -9.042 1.00 85.38 79 THR A N 1
ATOM 640 C CA . THR A 1 79 ? 19.694 -14.356 -9.292 1.00 85.38 79 THR A CA 1
ATOM 641 C C . THR A 1 79 ? 18.353 -14.827 -9.845 1.00 85.38 79 THR A C 1
ATOM 643 O O . THR A 1 79 ? 18.300 -15.458 -10.900 1.00 85.38 79 THR A O 1
ATOM 646 N N . ARG A 1 80 ? 17.255 -14.418 -9.209 1.00 83.12 80 ARG A N 1
ATOM 647 C CA . ARG A 1 80 ? 15.904 -14.800 -9.617 1.00 83.12 80 ARG A CA 1
ATOM 648 C C . ARG A 1 80 ? 15.508 -14.244 -10.982 1.00 83.12 80 ARG A C 1
ATOM 650 O O . ARG A 1 80 ? 14.868 -14.947 -11.758 1.00 83.12 80 ARG A O 1
ATOM 657 N N . ILE A 1 81 ? 15.906 -13.014 -11.309 1.00 86.81 81 ILE A N 1
ATOM 658 C CA . ILE A 1 81 ? 15.671 -12.434 -12.639 1.00 86.81 81 ILE A CA 1
ATOM 659 C C . ILE A 1 81 ? 16.375 -13.269 -13.717 1.00 86.81 81 ILE A C 1
ATOM 661 O O . ILE A 1 81 ? 15.780 -13.533 -14.763 1.00 86.81 81 ILE A O 1
ATOM 665 N N . LYS A 1 82 ? 17.607 -13.734 -13.460 1.00 88.94 82 LYS A N 1
ATOM 666 C CA . LYS A 1 82 ? 18.338 -14.618 -14.386 1.00 88.94 82 LYS A CA 1
ATOM 667 C C . LYS A 1 82 ? 17.624 -15.959 -14.568 1.00 88.94 82 LYS A C 1
ATOM 669 O O . LYS A 1 82 ? 17.439 -16.392 -15.702 1.00 88.94 82 LYS A O 1
ATOM 674 N N . GLU A 1 83 ? 17.186 -16.584 -13.478 1.00 87.38 83 GLU A N 1
ATOM 675 C CA . GLU A 1 83 ? 16.463 -17.862 -13.515 1.00 87.38 83 GLU A CA 1
ATOM 676 C C . GLU A 1 83 ? 15.115 -17.753 -14.238 1.00 87.38 83 GLU A C 1
ATOM 678 O O . GLU A 1 83 ? 14.802 -18.576 -15.097 1.00 87.38 83 GLU A O 1
ATOM 683 N N . ALA A 1 84 ? 14.325 -16.722 -13.933 1.00 86.62 84 ALA A N 1
ATOM 684 C CA . ALA A 1 84 ? 13.029 -16.499 -14.565 1.00 86.62 84 ALA A CA 1
ATOM 685 C C . ALA A 1 84 ? 13.171 -16.205 -16.064 1.00 86.62 84 ALA A C 1
ATOM 687 O O . ALA A 1 84 ? 12.414 -16.750 -16.868 1.00 86.62 84 ALA A O 1
ATOM 688 N N . SER A 1 85 ? 14.188 -15.421 -16.442 1.00 87.06 85 SER A N 1
ATOM 689 C CA . SER A 1 85 ? 14.540 -15.168 -17.842 1.00 87.06 85 SER A CA 1
ATOM 690 C C . SER A 1 85 ? 14.887 -16.466 -18.580 1.00 87.06 85 SER A C 1
ATOM 692 O O . SER A 1 85 ? 14.340 -16.726 -19.650 1.00 87.06 85 SER A O 1
ATOM 694 N N . ALA A 1 86 ? 15.707 -17.338 -17.976 1.00 89.81 86 ALA A N 1
ATOM 695 C CA . ALA A 1 86 ? 16.059 -18.638 -18.554 1.00 89.81 86 ALA A CA 1
ATOM 696 C C . ALA A 1 86 ? 14.843 -19.567 -18.735 1.00 89.81 86 ALA A C 1
ATOM 698 O O . ALA A 1 86 ? 14.811 -20.375 -19.659 1.00 89.81 86 ALA A O 1
ATOM 699 N N . GLN A 1 87 ? 13.831 -19.439 -17.875 1.00 87.25 87 GLN A N 1
ATOM 700 C CA . GLN A 1 87 ? 12.583 -20.205 -17.946 1.00 87.25 87 GLN A CA 1
ATOM 701 C C . GLN A 1 87 ? 11.504 -19.545 -18.823 1.00 87.25 87 GLN A C 1
ATOM 703 O O . GLN A 1 87 ? 10.412 -20.099 -18.948 1.00 87.25 87 GLN A O 1
ATOM 708 N N . GLY A 1 88 ? 11.765 -18.362 -19.392 1.00 85.69 88 GLY A N 1
ATOM 709 C CA . GLY A 1 88 ? 10.778 -17.590 -20.152 1.00 85.69 88 GLY A CA 1
ATOM 710 C C . GLY A 1 88 ? 9.579 -17.118 -19.319 1.00 85.69 88 GLY A C 1
ATOM 711 O O . GLY A 1 88 ? 8.509 -16.867 -19.872 1.00 85.69 88 GLY A O 1
ATOM 712 N N . LYS A 1 89 ? 9.727 -17.024 -17.992 1.00 84.56 89 LYS A N 1
ATOM 713 C CA . LYS A 1 89 ? 8.660 -16.630 -17.063 1.00 84.56 89 LYS A CA 1
ATOM 714 C C . LYS A 1 89 ? 8.833 -15.184 -16.593 1.00 84.56 89 LYS A C 1
ATOM 716 O O . LYS A 1 89 ? 9.964 -14.704 -16.491 1.00 84.56 89 LYS A O 1
ATOM 721 N N . PRO A 1 90 ? 7.741 -14.482 -16.243 1.00 84.81 90 PRO A N 1
ATOM 722 C CA . PRO A 1 90 ? 7.840 -13.175 -15.609 1.00 84.81 90 PRO A CA 1
ATOM 723 C C . PRO A 1 90 ? 8.629 -13.273 -14.287 1.00 84.81 90 PRO A C 1
ATOM 725 O O . PRO A 1 90 ? 8.284 -14.095 -13.437 1.00 84.81 90 PRO A O 1
ATOM 728 N N . PRO A 1 91 ? 9.665 -12.441 -14.064 1.00 82.31 91 PRO A N 1
ATOM 729 C CA . PRO A 1 91 ? 10.512 -12.534 -12.868 1.00 82.31 91 PRO A CA 1
ATOM 730 C C . PRO A 1 91 ? 9.776 -12.218 -11.561 1.00 82.31 91 PRO A C 1
ATOM 732 O O . PRO A 1 91 ? 10.184 -12.671 -10.494 1.00 82.31 91 PRO A O 1
ATOM 735 N N . LEU A 1 92 ? 8.683 -11.460 -11.652 1.00 82.75 92 LEU A N 1
ATOM 736 C CA . LEU A 1 92 ? 7.862 -11.005 -10.531 1.00 82.75 92 LEU A CA 1
ATOM 737 C C . LEU A 1 92 ? 6.420 -11.499 -10.693 1.00 82.75 92 LEU A C 1
ATOM 739 O O . LEU A 1 92 ? 5.468 -10.726 -10.618 1.00 82.75 92 LEU A O 1
ATOM 743 N N . ASP A 1 93 ? 6.271 -12.786 -11.006 1.00 81.81 93 ASP A N 1
ATOM 744 C CA . ASP A 1 93 ? 4.967 -13.443 -11.071 1.00 81.81 93 ASP A CA 1
ATOM 745 C C . ASP A 1 93 ? 4.350 -13.559 -9.667 1.00 81.81 93 ASP A C 1
ATOM 747 O O . ASP A 1 93 ? 4.955 -14.130 -8.759 1.00 81.81 93 ASP A O 1
ATOM 751 N N . ILE A 1 94 ? 3.133 -13.037 -9.503 1.00 79.00 94 ILE A N 1
ATOM 752 C CA . ILE A 1 94 ? 2.410 -12.980 -8.223 1.00 79.00 94 ILE A CA 1
ATOM 753 C C . ILE A 1 94 ? 2.050 -14.358 -7.649 1.00 79.00 94 ILE A C 1
ATOM 755 O O . ILE A 1 94 ? 1.794 -14.463 -6.453 1.00 79.00 94 ILE A O 1
ATOM 759 N N . HIS A 1 95 ? 2.016 -15.407 -8.474 1.00 77.88 95 HIS A N 1
ATOM 760 C CA . HIS A 1 95 ? 1.674 -16.767 -8.051 1.00 77.88 95 HIS A CA 1
ATOM 761 C C . HIS A 1 95 ? 2.911 -17.619 -7.744 1.00 77.88 95 HIS A C 1
ATOM 763 O O . HIS A 1 95 ? 2.799 -18.642 -7.074 1.00 77.88 95 HIS A O 1
ATOM 769 N N . VAL A 1 96 ? 4.087 -17.217 -8.238 1.00 75.88 96 VAL A N 1
ATOM 770 C CA . VAL A 1 96 ? 5.329 -18.007 -8.148 1.00 75.88 96 VAL A CA 1
ATOM 771 C C . VAL A 1 96 ? 6.365 -17.347 -7.236 1.00 75.88 96 VAL A C 1
ATOM 773 O O . VAL A 1 96 ? 7.278 -18.015 -6.748 1.00 75.88 96 VAL A O 1
ATOM 776 N N . LEU A 1 97 ? 6.286 -16.031 -7.032 1.00 77.38 97 LEU A N 1
ATOM 777 C CA . LEU A 1 97 ? 7.197 -15.297 -6.161 1.00 77.38 97 LEU A CA 1
ATOM 778 C C . LEU A 1 97 ? 6.867 -15.587 -4.684 1.00 77.38 97 LEU A C 1
ATOM 780 O O . LEU A 1 97 ? 5.763 -15.260 -4.245 1.00 77.38 97 LEU A O 1
ATOM 784 N N . PRO A 1 98 ? 7.799 -16.171 -3.901 1.00 77.00 98 PRO A N 1
ATOM 785 C CA . PRO A 1 98 ? 7.604 -16.289 -2.462 1.00 77.00 98 PRO A CA 1
ATOM 786 C C . PRO A 1 98 ? 7.521 -14.892 -1.845 1.00 77.00 98 PRO A C 1
ATOM 788 O O . PRO A 1 98 ? 8.332 -14.016 -2.152 1.00 77.00 98 PRO A O 1
ATOM 791 N N . ARG A 1 99 ? 6.527 -14.682 -0.981 1.00 81.38 99 ARG A N 1
ATOM 792 C CA . ARG A 1 99 ? 6.354 -13.415 -0.274 1.00 81.38 99 ARG A CA 1
ATOM 793 C C . ARG A 1 99 ? 7.395 -13.296 0.835 1.00 81.38 99 ARG A C 1
ATOM 795 O O . ARG A 1 99 ? 7.487 -14.164 1.700 1.00 81.38 99 ARG A O 1
ATOM 802 N N . ASP A 1 100 ? 8.166 -12.216 0.802 1.00 83.06 100 ASP A N 1
ATOM 803 C CA . ASP A 1 100 ? 9.144 -11.906 1.843 1.00 83.06 100 ASP A CA 1
ATOM 804 C C . ASP A 1 100 ? 8.475 -11.247 3.055 1.00 83.06 100 ASP A C 1
ATOM 806 O O . ASP A 1 100 ? 7.595 -10.405 2.898 1.00 83.06 100 ASP A O 1
ATOM 810 N N . LYS A 1 101 ? 8.929 -11.548 4.276 1.00 85.19 101 LYS A N 1
ATOM 811 C CA . LYS A 1 101 ? 8.365 -10.968 5.512 1.00 85.19 101 LYS A CA 1
ATOM 812 C C . LYS A 1 101 ? 8.415 -9.433 5.558 1.00 85.19 101 LYS A C 1
ATOM 814 O O . LYS A 1 101 ? 7.710 -8.825 6.362 1.00 85.19 101 LYS A O 1
ATOM 819 N N . HIS A 1 102 ? 9.226 -8.795 4.716 1.00 88.06 102 HIS A N 1
ATOM 820 C CA . HIS A 1 102 ? 9.273 -7.349 4.539 1.00 88.06 102 HIS A CA 1
ATOM 821 C C . HIS A 1 102 ? 7.894 -6.744 4.239 1.00 88.06 102 HIS A C 1
ATOM 823 O O . HIS A 1 102 ? 7.589 -5.676 4.766 1.00 88.06 102 HIS A O 1
ATOM 829 N N . TRP A 1 103 ? 7.007 -7.435 3.508 1.00 89.06 103 TRP A N 1
ATOM 830 C CA . TRP A 1 103 ? 5.673 -6.892 3.220 1.00 89.06 103 TRP A CA 1
ATOM 831 C C . TRP A 1 103 ? 4.836 -6.658 4.486 1.00 89.06 103 TRP A C 1
ATOM 833 O O . TRP A 1 103 ? 4.088 -5.684 4.561 1.00 89.06 103 TRP A O 1
ATOM 843 N N . GLN A 1 104 ? 4.993 -7.510 5.503 1.00 90.75 104 GLN A N 1
ATOM 844 C CA . GLN A 1 104 ? 4.288 -7.363 6.777 1.00 90.75 104 GLN A CA 1
ATOM 845 C C . GLN A 1 104 ? 4.835 -6.180 7.576 1.00 90.75 104 GLN A C 1
ATOM 847 O O . GLN A 1 104 ? 4.068 -5.456 8.203 1.00 90.75 104 GLN A O 1
ATOM 852 N N . LYS A 1 105 ? 6.152 -5.934 7.506 1.00 90.88 105 LYS A N 1
ATOM 853 C CA . LYS A 1 105 ? 6.768 -4.738 8.101 1.00 90.88 105 LYS A CA 1
ATOM 854 C C . LYS A 1 105 ? 6.207 -3.465 7.467 1.00 90.88 105 LYS A C 1
ATOM 856 O O . LYS A 1 105 ? 5.813 -2.560 8.195 1.00 90.88 105 LYS A O 1
ATOM 861 N N . LEU A 1 106 ? 6.104 -3.432 6.135 1.00 92.00 106 LEU A N 1
ATOM 862 C CA . LEU A 1 106 ? 5.501 -2.310 5.408 1.00 92.00 106 LEU A CA 1
ATOM 863 C C . LEU A 1 106 ? 4.028 -2.115 5.780 1.00 92.00 106 LEU A C 1
ATOM 865 O O . LEU A 1 106 ? 3.593 -0.981 5.954 1.00 92.00 106 LEU A O 1
ATOM 869 N N . LEU A 1 107 ? 3.262 -3.201 5.937 1.00 92.69 107 LEU A N 1
ATOM 870 C CA . LEU A 1 107 ? 1.867 -3.117 6.371 1.00 92.69 107 LEU A CA 1
ATOM 871 C C . LEU A 1 107 ? 1.750 -2.486 7.765 1.00 92.69 107 LEU A C 1
ATOM 873 O O . LEU A 1 107 ? 0.929 -1.595 7.954 1.00 92.69 107 LEU A O 1
ATOM 877 N N . MET A 1 108 ? 2.569 -2.924 8.724 1.00 93.94 108 MET A N 1
ATOM 878 C CA . MET A 1 108 ? 2.548 -2.380 10.085 1.00 93.94 108 MET A CA 1
ATOM 879 C C . MET A 1 108 ? 2.975 -0.908 10.122 1.00 93.94 108 MET A C 1
ATOM 881 O O . MET A 1 108 ? 2.334 -0.108 10.800 1.00 93.94 108 MET A O 1
ATOM 885 N N . ALA A 1 109 ? 3.998 -0.529 9.351 1.00 93.56 109 ALA A N 1
ATOM 886 C CA . ALA A 1 109 ? 4.411 0.867 9.213 1.00 93.56 109 ALA A CA 1
ATOM 887 C C . ALA A 1 109 ? 3.298 1.734 8.596 1.00 93.56 109 ALA A C 1
ATOM 889 O O . ALA A 1 109 ? 3.000 2.816 9.094 1.00 93.56 109 ALA A O 1
ATOM 890 N N . LEU A 1 110 ? 2.613 1.226 7.566 1.00 94.19 110 LEU A N 1
ATOM 891 C CA . LEU A 1 110 ? 1.481 1.912 6.943 1.00 94.19 110 LEU A CA 1
ATOM 892 C C . LEU A 1 110 ? 0.294 2.067 7.903 1.00 94.19 110 LEU A C 1
ATOM 894 O O . LEU A 1 110 ? -0.353 3.110 7.916 1.00 94.19 110 LEU A O 1
ATOM 898 N N . ILE A 1 111 ? 0.007 1.046 8.713 1.00 93.88 111 ILE A N 1
ATOM 899 C CA . ILE A 1 111 ? -1.019 1.112 9.760 1.00 93.88 111 ILE A CA 1
ATOM 900 C C . ILE A 1 111 ? -0.671 2.193 10.785 1.00 93.88 111 ILE A C 1
ATOM 902 O O . ILE A 1 111 ? -1.542 2.992 11.125 1.00 93.88 111 ILE A O 1
ATOM 906 N N . ALA A 1 112 ? 0.583 2.250 11.240 1.00 94.25 112 ALA A N 1
ATOM 907 C CA . ALA A 1 112 ? 1.037 3.248 12.204 1.00 94.25 112 ALA A CA 1
ATOM 908 C C . ALA A 1 112 ? 0.905 4.684 11.667 1.00 94.25 112 ALA A C 1
ATOM 910 O O . ALA A 1 112 ? 0.444 5.554 12.401 1.00 94.25 112 ALA A O 1
ATOM 911 N N . GLU A 1 113 ? 1.232 4.905 10.391 1.00 93.19 113 GLU A N 1
ATOM 912 C CA . GLU A 1 113 ? 1.101 6.209 9.728 1.00 93.19 113 GLU A CA 1
ATOM 913 C C . GLU A 1 113 ? -0.365 6.616 9.517 1.00 93.19 113 GLU A C 1
ATOM 915 O O . GLU A 1 113 ? -0.732 7.776 9.678 1.00 93.19 113 GLU A O 1
ATOM 920 N N . LEU A 1 114 ? -1.239 5.663 9.175 1.00 92.38 114 LEU A N 1
ATOM 921 C CA . LEU A 1 114 ? -2.647 5.964 8.906 1.00 92.38 114 LEU A CA 1
ATOM 922 C C . LEU A 1 114 ? -3.477 6.129 10.179 1.00 92.38 114 LEU A C 1
ATOM 924 O O . LEU A 1 114 ? -4.428 6.901 10.178 1.00 92.38 114 LEU A O 1
ATOM 928 N N . LYS A 1 115 ? -3.159 5.418 11.263 1.00 92.38 115 LYS A N 1
ATOM 929 C CA . LYS A 1 115 ? -3.985 5.366 12.480 1.00 92.38 115 LYS A CA 1
ATOM 930 C C . LYS A 1 115 ? -4.366 6.744 13.064 1.00 92.38 115 LYS A C 1
ATOM 932 O O . LYS A 1 115 ? -5.540 6.891 13.407 1.00 92.38 115 LYS A O 1
ATOM 937 N N . PRO A 1 116 ? -3.475 7.756 13.145 1.00 92.31 116 PRO A N 1
ATOM 938 C CA . PRO A 1 116 ? -3.819 9.088 13.659 1.00 92.31 116 PRO A CA 1
ATOM 939 C C . PRO A 1 116 ? -4.848 9.844 12.805 1.00 92.31 116 PRO A C 1
ATOM 941 O O . PRO A 1 116 ? -5.631 10.627 13.335 1.00 92.31 116 PRO A O 1
ATOM 944 N N . GLU A 1 117 ? -4.871 9.589 11.496 1.00 89.62 117 GLU A N 1
ATOM 945 C CA . GLU A 1 117 ? -5.742 10.264 10.523 1.00 89.62 117 GLU A CA 1
ATOM 946 C C . GLU A 1 117 ? -7.120 9.586 10.388 1.00 89.62 117 GLU A C 1
ATOM 948 O O . GLU A 1 117 ? -7.990 10.039 9.638 1.00 89.62 117 GLU A O 1
ATOM 953 N N . MET A 1 118 ? -7.334 8.462 11.078 1.00 88.88 118 MET A N 1
ATOM 954 C CA . MET A 1 118 ? -8.481 7.580 10.860 1.00 88.88 118 MET A CA 1
ATOM 955 C C . MET A 1 118 ? -9.525 7.724 11.954 1.00 88.88 118 MET A C 1
ATOM 957 O O . MET A 1 118 ? -9.229 7.852 13.137 1.00 88.88 118 MET A O 1
ATOM 961 N N . SER A 1 119 ? -10.794 7.655 11.552 1.00 88.62 119 SER A N 1
ATOM 962 C CA . SER A 1 119 ? -11.926 7.748 12.470 1.00 88.62 119 SER A CA 1
ATOM 963 C C . SER A 1 119 ? -13.054 6.784 12.098 1.00 88.62 119 SER A C 1
ATOM 965 O O . SER A 1 119 ? -13.164 6.296 10.967 1.00 88.62 119 SER A O 1
ATOM 967 N N . GLY A 1 120 ? -13.903 6.485 13.084 1.00 89.12 120 GLY A N 1
ATOM 968 C CA . GLY A 1 120 ? -15.101 5.671 12.900 1.00 89.12 120 GLY A CA 1
ATOM 969 C C . GLY A 1 120 ? -14.798 4.247 12.401 1.00 89.12 120 GLY A C 1
ATOM 970 O O . GLY A 1 120 ? -13.860 3.614 12.884 1.00 89.12 120 GLY A O 1
ATOM 971 N N . PRO A 1 121 ? -15.570 3.717 11.432 1.00 87.00 121 PRO A N 1
ATOM 972 C CA . PRO A 1 121 ? -15.402 2.341 10.955 1.00 87.00 121 PRO A CA 1
ATOM 973 C C . PRO A 1 121 ? -14.033 2.044 10.329 1.00 87.00 121 PRO A C 1
ATOM 975 O O . PRO A 1 121 ? -13.596 0.900 10.354 1.00 87.00 121 PRO A O 1
ATOM 978 N N . ALA A 1 122 ? -13.360 3.048 9.755 1.00 85.62 122 ALA A N 1
ATOM 979 C CA . ALA A 1 122 ? -12.037 2.855 9.161 1.00 85.62 122 ALA A CA 1
ATOM 980 C C . ALA A 1 122 ? -10.978 2.564 10.234 1.00 85.62 122 ALA A C 1
ATOM 982 O O . ALA A 1 122 ? -10.140 1.686 10.041 1.00 85.62 122 ALA A O 1
ATOM 983 N N . LEU A 1 123 ? -11.071 3.243 11.383 1.00 89.69 123 LEU A N 1
ATOM 984 C CA . LEU A 1 123 ? -10.184 3.009 12.520 1.00 89.69 123 LEU A CA 1
ATOM 985 C C . LEU A 1 123 ? -10.351 1.586 13.071 1.00 89.69 123 LEU A C 1
ATOM 987 O O . LEU A 1 123 ? -9.357 0.901 13.268 1.00 89.69 123 LEU A O 1
ATOM 991 N N . ALA A 1 124 ? -11.591 1.107 13.222 1.00 90.12 124 ALA A N 1
ATOM 992 C CA . ALA A 1 124 ? -11.857 -0.257 13.689 1.00 90.12 124 ALA A CA 1
ATOM 993 C C . ALA A 1 124 ? -11.218 -1.325 12.781 1.00 90.12 124 ALA A C 1
ATOM 995 O O . ALA A 1 124 ? -10.613 -2.277 13.267 1.00 90.12 124 ALA A O 1
ATOM 996 N N . VAL A 1 125 ? -11.286 -1.140 11.456 1.00 90.00 125 VAL A N 1
ATOM 997 C CA . VAL A 1 125 ? -10.638 -2.051 10.497 1.00 90.00 125 VAL A CA 1
ATOM 998 C C . VAL A 1 125 ? -9.118 -2.028 10.653 1.00 90.00 125 VAL A C 1
ATOM 1000 O O . VAL A 1 125 ? -8.490 -3.083 10.640 1.00 90.00 125 VAL A O 1
ATOM 1003 N N . ILE A 1 126 ? -8.522 -0.847 10.822 1.00 91.00 126 ILE A N 1
ATOM 1004 C CA . ILE A 1 126 ? -7.072 -0.704 11.006 1.00 91.00 126 ILE A CA 1
ATOM 1005 C C . ILE A 1 126 ? -6.617 -1.350 12.317 1.00 91.00 126 ILE A C 1
ATOM 1007 O O . ILE A 1 126 ? -5.633 -2.083 12.318 1.00 91.00 126 ILE A O 1
ATOM 1011 N N . GLU A 1 127 ? -7.356 -1.157 13.408 1.00 91.38 127 GLU A N 1
ATOM 1012 C CA . GLU A 1 127 ? -7.069 -1.809 14.691 1.00 91.38 127 GLU A CA 1
ATOM 1013 C C . GLU A 1 127 ? -7.206 -3.334 14.616 1.00 91.38 127 GLU A C 1
ATOM 1015 O O . GLU A 1 127 ? -6.443 -4.059 15.253 1.00 91.38 127 GLU A O 1
ATOM 1020 N N . ASN A 1 128 ? -8.158 -3.840 13.831 1.00 91.06 128 ASN A N 1
ATOM 1021 C CA . ASN A 1 128 ? -8.310 -5.276 13.612 1.00 91.06 128 ASN A CA 1
ATOM 1022 C C . ASN A 1 128 ? -7.154 -5.849 12.783 1.00 91.06 128 ASN A C 1
ATOM 1024 O O . ASN A 1 128 ? -6.669 -6.934 13.094 1.00 91.06 128 ASN A O 1
ATOM 1028 N N . LEU A 1 129 ? -6.667 -5.114 11.779 1.00 90.94 129 LEU A N 1
ATOM 1029 C CA . LEU A 1 129 ? -5.475 -5.497 11.015 1.00 90.94 129 LEU A CA 1
ATOM 1030 C C . LEU A 1 129 ? -4.195 -5.449 11.862 1.00 90.94 129 LEU A C 1
ATOM 1032 O O . LEU A 1 129 ? -3.329 -6.299 11.688 1.00 90.94 129 LEU A O 1
ATOM 1036 N N . GLU A 1 130 ? -4.084 -4.491 12.783 1.00 92.19 130 GLU A N 1
ATOM 1037 C CA . GLU A 1 130 ? -2.959 -4.369 13.721 1.00 92.19 130 GLU A CA 1
ATOM 1038 C C . GLU A 1 130 ? -2.904 -5.539 14.718 1.00 92.19 130 GLU A C 1
ATOM 1040 O O . GLU A 1 130 ? -1.826 -5.997 15.086 1.00 92.19 130 GLU A O 1
ATOM 1045 N N . LYS A 1 131 ? -4.069 -6.034 15.155 1.00 92.62 131 LYS A N 1
ATOM 1046 C CA . LYS A 1 131 ? -4.187 -7.150 16.110 1.00 92.62 131 LYS A CA 1
ATOM 1047 C C . LYS A 1 131 ? -4.112 -8.530 15.456 1.00 92.62 131 LYS A C 1
ATOM 1049 O O . LYS A 1 131 ? -3.961 -9.517 16.176 1.00 92.62 131 LYS A O 1
ATOM 1054 N N . ALA A 1 132 ? -4.251 -8.612 14.134 1.00 92.12 132 ALA A N 1
ATOM 1055 C CA . ALA A 1 132 ? -4.202 -9.872 13.407 1.00 92.12 132 ALA A CA 1
ATOM 1056 C C . ALA A 1 132 ? -2.818 -10.523 13.534 1.00 92.12 132 ALA A C 1
ATOM 1058 O O . ALA A 1 132 ? -1.776 -9.872 13.437 1.00 92.12 132 ALA A O 1
ATOM 1059 N N . SER A 1 133 ? -2.803 -11.836 13.733 1.00 90.69 133 SER A N 1
ATOM 1060 C CA . SER A 1 133 ? -1.570 -12.610 13.775 1.00 90.69 133 SER A CA 1
ATOM 1061 C C . SER A 1 133 ? -0.896 -12.666 12.402 1.00 90.69 133 SER A C 1
ATOM 1063 O O . SER A 1 133 ? -1.527 -12.538 11.352 1.00 90.69 133 SER A O 1
ATOM 1065 N N . THR A 1 134 ? 0.409 -12.941 12.397 1.00 89.25 134 THR A N 1
ATOM 1066 C CA . THR A 1 134 ? 1.191 -13.136 11.168 1.00 89.25 134 THR A CA 1
ATOM 1067 C C . THR A 1 134 ? 0.570 -14.162 10.216 1.00 89.25 134 THR A C 1
ATOM 1069 O O . THR A 1 134 ? 0.593 -13.956 9.005 1.00 89.25 134 THR A O 1
ATOM 107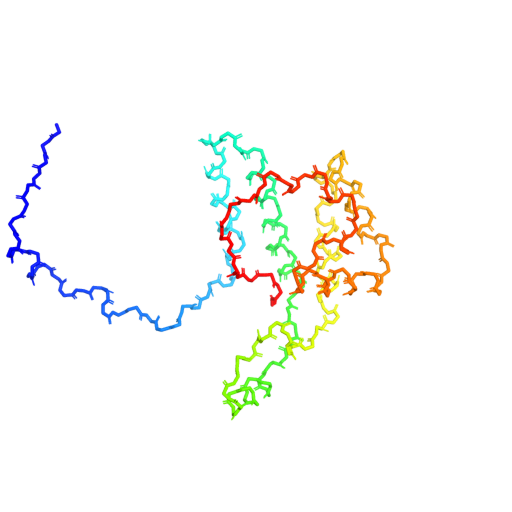2 N N . GLN A 1 135 ? 0.012 -15.254 10.750 1.00 89.31 135 GLN A N 1
ATOM 1073 C CA . GLN A 1 135 ? -0.618 -16.290 9.931 1.00 89.31 135 GLN A CA 1
ATOM 1074 C C . GLN A 1 135 ? -1.932 -15.796 9.319 1.00 89.31 135 GLN A C 1
ATOM 1076 O O . GLN A 1 135 ? -2.139 -15.962 8.122 1.00 89.31 135 GLN A O 1
ATOM 1081 N N . GLU A 1 136 ? -2.778 -15.119 10.098 1.00 89.38 136 GLU A N 1
ATOM 1082 C CA . GLU A 1 136 ? -4.031 -14.548 9.588 1.00 89.38 136 GLU A CA 1
ATOM 1083 C C . GLU A 1 136 ? -3.773 -13.505 8.493 1.00 89.38 136 GLU A C 1
ATOM 1085 O O . GLU A 1 136 ? -4.488 -13.461 7.491 1.00 89.38 136 GLU A O 1
ATOM 1090 N N . LEU A 1 137 ? -2.726 -12.688 8.646 1.00 90.25 137 LEU A N 1
ATOM 1091 C CA . LEU A 1 137 ? -2.299 -11.732 7.624 1.00 90.25 137 LEU A CA 1
ATOM 1092 C C . LEU A 1 137 ? -1.858 -12.435 6.328 1.00 90.25 137 LEU A C 1
ATOM 1094 O O . LEU A 1 137 ? -2.233 -11.991 5.242 1.00 90.25 137 LEU A O 1
ATOM 1098 N N . GLU A 1 138 ? -1.106 -13.535 6.415 1.00 89.62 138 GLU A N 1
ATOM 1099 C CA . GLU A 1 138 ? -0.719 -14.334 5.242 1.00 89.62 138 GLU A CA 1
ATOM 1100 C C . GLU A 1 138 ? -1.911 -15.019 4.569 1.00 89.62 138 GLU A C 1
ATOM 1102 O O . GLU A 1 138 ? -1.974 -15.069 3.336 1.00 89.62 138 GLU A O 1
ATOM 1107 N N . ASP A 1 139 ? -2.870 -15.516 5.346 1.00 88.75 139 ASP A N 1
ATOM 1108 C CA . ASP A 1 139 ? -4.076 -16.152 4.817 1.00 88.75 139 ASP A CA 1
ATOM 1109 C C . ASP A 1 139 ? -4.940 -15.121 4.075 1.00 88.75 139 ASP A C 1
ATOM 1111 O O . ASP A 1 139 ? -5.340 -15.348 2.929 1.00 88.75 139 ASP A O 1
ATOM 1115 N N . MET A 1 140 ? -5.130 -13.932 4.661 1.00 88.88 140 MET A N 1
ATOM 1116 C CA . MET A 1 140 ? -5.822 -12.814 4.010 1.00 88.88 140 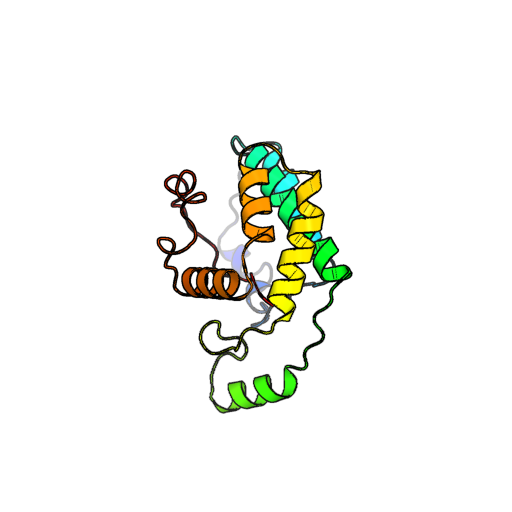MET A CA 1
ATOM 1117 C C . MET A 1 140 ? -5.095 -12.333 2.748 1.00 88.88 140 MET A C 1
ATOM 1119 O O . MET A 1 140 ? -5.739 -12.071 1.730 1.00 88.88 140 MET A O 1
ATOM 1123 N N . ALA A 1 141 ? -3.762 -12.240 2.774 1.00 88.38 141 ALA A N 1
ATOM 1124 C CA . ALA A 1 141 ? -2.979 -11.884 1.594 1.00 88.38 141 ALA A CA 1
ATOM 1125 C C . ALA A 1 141 ? -3.126 -12.943 0.489 1.00 88.38 141 ALA A C 1
ATOM 1127 O O . ALA A 1 141 ? -3.345 -12.600 -0.673 1.00 88.38 141 ALA A O 1
ATOM 1128 N N . SER A 1 142 ? -3.063 -14.230 0.842 1.00 88.31 142 SER A N 1
ATOM 1129 C CA . SER A 1 142 ? -3.253 -15.346 -0.094 1.00 88.31 142 SER A CA 1
ATOM 1130 C C . SER A 1 142 ? -4.626 -15.300 -0.760 1.00 88.31 142 SER A C 1
ATOM 1132 O O . SER A 1 142 ? -4.710 -15.386 -1.986 1.00 88.31 142 SER A O 1
ATOM 1134 N N . ALA A 1 143 ? -5.681 -15.093 0.029 1.00 87.19 143 ALA A N 1
ATOM 1135 C CA . ALA A 1 143 ? -7.046 -14.928 -0.456 1.00 87.19 143 ALA A CA 1
ATOM 1136 C C . ALA A 1 143 ? -7.177 -13.735 -1.418 1.00 87.19 143 ALA A C 1
ATOM 1138 O O . ALA A 1 143 ? -7.748 -13.866 -2.503 1.00 87.19 143 ALA A O 1
ATOM 1139 N N . LEU A 1 144 ? -6.570 -12.593 -1.076 1.00 87.00 144 LEU A N 1
ATOM 1140 C CA . LEU A 1 144 ? -6.566 -11.401 -1.924 1.00 87.00 144 LEU A CA 1
ATOM 1141 C C . LEU A 1 144 ? -5.901 -11.663 -3.285 1.00 87.00 144 LEU A C 1
ATOM 1143 O O . LEU A 1 144 ? -6.455 -11.291 -4.320 1.00 87.00 144 LEU A O 1
ATOM 1147 N N . PHE A 1 145 ? -4.749 -12.340 -3.306 1.00 84.00 145 PHE A N 1
ATOM 1148 C CA . PHE A 1 145 ? -4.064 -12.712 -4.551 1.00 84.00 145 PHE A CA 1
ATOM 1149 C C . PHE A 1 145 ? -4.834 -13.755 -5.373 1.00 84.00 145 PHE A C 1
ATOM 1151 O O . PHE A 1 145 ? -4.775 -13.730 -6.602 1.00 84.00 145 PHE A O 1
ATOM 1158 N N . ALA A 1 146 ? -5.594 -14.633 -4.715 1.00 86.88 146 ALA A N 1
ATOM 1159 C CA . ALA A 1 146 ? -6.499 -15.581 -5.363 1.00 86.88 146 ALA A CA 1
ATOM 1160 C C . ALA A 1 146 ? -7.820 -14.942 -5.837 1.00 86.88 146 ALA A C 1
ATOM 1162 O O . ALA A 1 146 ? -8.651 -15.625 -6.433 1.00 86.88 146 ALA A O 1
ATOM 1163 N N . SER A 1 147 ? -8.022 -13.637 -5.604 1.00 84.12 147 SER A N 1
ATOM 1164 C CA . SER A 1 147 ? -9.295 -12.932 -5.828 1.00 84.12 147 SER A CA 1
ATOM 1165 C C . SER A 1 147 ? -10.480 -13.514 -5.039 1.00 84.12 147 SER A C 1
ATOM 1167 O O . SER A 1 147 ? -11.638 -13.293 -5.402 1.00 84.12 147 SER A O 1
ATOM 1169 N N . ASP A 1 148 ? -10.210 -14.229 -3.946 1.00 84.44 148 ASP A N 1
ATOM 1170 C CA . ASP A 1 148 ? -11.225 -14.739 -3.031 1.00 84.44 148 ASP A CA 1
ATOM 1171 C C . ASP A 1 148 ? -11.525 -13.705 -1.938 1.00 84.44 148 ASP A C 1
ATOM 1173 O O . ASP A 1 148 ? -11.059 -13.764 -0.805 1.00 84.44 148 ASP A O 1
ATOM 1177 N N . PHE A 1 149 ? -12.349 -12.720 -2.284 1.00 77.69 149 PHE A N 1
ATOM 1178 C CA . PHE A 1 149 ? -12.767 -11.671 -1.348 1.00 77.69 149 PHE A CA 1
ATOM 1179 C C . PHE A 1 149 ? -13.739 -12.168 -0.268 1.00 77.69 149 PHE A C 1
ATOM 1181 O O . PHE A 1 149 ? -14.153 -11.387 0.588 1.00 77.69 149 PHE A O 1
ATOM 1188 N N . SER A 1 150 ? -14.166 -13.433 -0.326 1.00 73.50 150 SER A N 1
ATOM 1189 C CA . SER A 1 150 ? -15.106 -13.997 0.642 1.00 73.50 150 SER A CA 1
ATOM 1190 C C . SER A 1 150 ? -14.422 -14.440 1.936 1.00 73.50 150 SER A C 1
ATOM 1192 O O . SER A 1 150 ? -15.061 -14.388 2.990 1.00 73.50 150 SER A O 1
ATOM 1194 N N . SER A 1 151 ? -13.141 -14.812 1.842 1.00 64.00 151 SER A N 1
ATOM 1195 C CA . SER A 1 151 ? -12.283 -15.290 2.930 1.00 64.00 151 SER A CA 1
ATOM 1196 C C . SER A 1 151 ? -11.419 -14.191 3.564 1.00 64.00 151 SER A C 1
ATOM 1198 O O . SER A 1 151 ? -10.820 -14.412 4.613 1.00 64.00 151 SER A O 1
ATOM 1200 N N . VAL A 1 152 ? -11.415 -12.975 3.008 1.00 66.25 152 VAL A N 1
ATOM 1201 C CA . VAL A 1 152 ? -10.859 -11.782 3.667 1.00 66.25 152 VAL A CA 1
ATOM 1202 C C . VAL A 1 152 ? -11.914 -11.222 4.634 1.00 66.25 152 VAL A C 1
ATOM 1204 O O . VAL A 1 152 ? -13.046 -10.962 4.226 1.00 66.25 152 VAL A O 1
ATOM 1207 N N . SER A 1 153 ? -11.554 -11.086 5.918 1.00 52.44 153 SER A N 1
ATOM 1208 C CA . SER A 1 153 ? -12.438 -10.768 7.059 1.00 52.44 153 SER A CA 1
ATOM 1209 C C . SER A 1 153 ? -13.637 -9.851 6.746 1.00 52.44 153 SER A C 1
ATOM 1211 O O . SER A 1 153 ? -13.539 -8.778 6.143 1.00 52.44 153 SER A O 1
ATOM 1213 N N . SER A 1 154 ? -14.808 -10.288 7.212 1.00 45.06 154 SER A N 1
ATOM 1214 C CA . SER A 1 154 ? -16.148 -9.823 6.843 1.00 45.06 154 SER A CA 1
ATOM 1215 C C . SER A 1 154 ? -16.556 -8.411 7.295 1.00 45.06 154 SER A C 1
ATOM 1217 O O . SER A 1 154 ? -17.689 -8.009 7.028 1.00 45.06 154 SER A O 1
ATOM 1219 N N . GLU A 1 155 ? -15.677 -7.617 7.904 1.00 44.62 155 GLU A N 1
ATOM 1220 C CA . GLU A 1 155 ? -15.964 -6.201 8.206 1.00 44.62 155 GLU A CA 1
ATOM 1221 C C . GLU A 1 155 ? -15.736 -5.268 7.002 1.00 44.62 155 GLU A C 1
ATOM 1223 O O . GLU A 1 155 ? -16.404 -4.242 6.870 1.00 44.62 155 GLU A O 1
ATOM 1228 N N . VAL A 1 156 ? -14.918 -5.689 6.030 1.00 44.66 156 VAL A N 1
ATOM 1229 C CA . VAL A 1 156 ? -14.737 -5.015 4.726 1.00 44.66 156 VAL A CA 1
ATOM 1230 C C . VAL A 1 156 ? -15.918 -5.291 3.767 1.00 44.66 156 VAL A C 1
ATOM 1232 O O . VAL A 1 156 ? -16.165 -4.560 2.803 1.00 44.66 156 VAL A O 1
ATOM 1235 N N . LYS A 1 157 ? -16.729 -6.315 4.068 1.00 39.50 157 LYS A N 1
ATOM 1236 C CA . LYS A 1 157 ? -17.787 -6.865 3.201 1.00 39.50 157 LYS A CA 1
ATOM 1237 C C . LYS A 1 157 ? -18.954 -5.904 2.934 1.00 39.50 157 LYS A C 1
ATOM 1239 O O . LYS A 1 157 ? -19.644 -6.054 1.930 1.00 39.50 157 LYS A O 1
ATOM 1244 N N . ARG A 1 158 ? -19.191 -4.900 3.791 1.00 31.08 158 ARG A N 1
ATOM 1245 C CA . ARG A 1 158 ? -20.400 -4.050 3.710 1.00 31.08 158 ARG A CA 1
ATOM 1246 C C . ARG A 1 158 ? -20.279 -2.830 2.780 1.00 31.08 158 ARG A C 1
ATOM 1248 O O . ARG A 1 158 ? -21.282 -2.160 2.559 1.00 31.08 158 ARG A O 1
ATOM 1255 N N . ARG A 1 159 ? -19.102 -2.526 2.215 1.00 40.81 159 ARG A N 1
ATOM 1256 C CA . ARG A 1 159 ? -18.905 -1.301 1.400 1.00 40.81 159 ARG A CA 1
ATOM 1257 C C . ARG A 1 159 ? -18.391 -1.501 -0.027 1.00 40.81 159 ARG A C 1
ATOM 1259 O O . ARG A 1 159 ? -18.368 -0.536 -0.782 1.00 40.81 159 ARG A O 1
ATOM 1266 N N . LEU A 1 160 ? -18.049 -2.724 -0.436 1.00 34.19 160 LEU A N 1
ATOM 1267 C CA . LEU A 1 160 ? -17.490 -2.993 -1.772 1.00 34.19 160 LEU A CA 1
ATOM 1268 C C . LEU A 1 160 ? -18.485 -3.571 -2.792 1.00 34.19 160 LEU A C 1
ATOM 1270 O O . LEU A 1 160 ? -18.146 -3.683 -3.967 1.00 34.19 160 LEU A O 1
ATOM 1274 N N . SER A 1 161 ? -19.737 -3.848 -2.410 1.00 29.20 161 SER A N 1
ATOM 1275 C CA . SER A 1 161 ? -20.774 -4.280 -3.365 1.00 29.20 161 SER A CA 1
ATOM 1276 C C . SER A 1 161 ? -21.221 -3.178 -4.344 1.00 29.20 161 SER A C 1
ATOM 1278 O O . SER A 1 161 ? -21.885 -3.482 -5.331 1.00 29.20 161 SER A O 1
ATOM 1280 N N . GLY A 1 162 ? -20.824 -1.916 -4.120 1.00 30.95 162 GLY A N 1
ATOM 1281 C CA . GLY A 1 162 ? -21.142 -0.772 -4.988 1.00 30.95 162 GLY A CA 1
ATOM 1282 C C . GLY A 1 162 ? -20.058 -0.357 -5.995 1.00 30.95 162 GLY A C 1
ATOM 1283 O O . GLY A 1 162 ? -20.328 0.473 -6.855 1.00 30.95 162 GLY A O 1
ATOM 1284 N N . LEU A 1 163 ? -18.844 -0.917 -5.937 1.00 31.86 163 LEU A N 1
ATOM 1285 C CA . LEU A 1 163 ? -17.702 -0.498 -6.772 1.00 31.86 163 LEU A CA 1
ATOM 1286 C C . LEU A 1 163 ? -17.292 -1.590 -7.765 1.00 31.86 163 LEU A C 1
ATOM 1288 O O . LEU A 1 163 ? -16.126 -1.950 -7.911 1.00 31.86 163 LEU A O 1
ATOM 1292 N N . ARG A 1 164 ? -18.270 -2.113 -8.511 1.00 38.19 164 ARG A N 1
ATOM 1293 C CA . ARG A 1 164 ? -17.999 -2.903 -9.716 1.00 38.19 164 ARG A CA 1
ATOM 1294 C C . ARG A 1 164 ? -17.776 -1.955 -10.895 1.00 38.19 164 ARG A C 1
ATOM 1296 O O . ARG A 1 164 ? -18.646 -1.806 -11.744 1.00 38.19 164 ARG A O 1
ATOM 1303 N N . CYS A 1 165 ? -16.611 -1.308 -10.963 1.00 30.09 165 CYS A N 1
ATOM 1304 C CA . CYS A 1 165 ? -16.186 -0.623 -12.185 1.00 30.09 165 CYS A CA 1
ATOM 1305 C C . CYS A 1 165 ? -14.655 -0.606 -12.341 1.00 30.09 165 CYS A C 1
ATOM 1307 O O . CYS A 1 165 ? -13.964 0.154 -11.680 1.00 30.09 165 CYS A O 1
ATOM 1309 N N . ARG A 1 166 ? -14.187 -1.497 -13.226 1.00 34.44 166 ARG A N 1
ATOM 1310 C CA . ARG A 1 166 ? -13.012 -1.452 -14.123 1.00 34.44 166 ARG A CA 1
ATOM 1311 C C . ARG A 1 166 ? -11.720 -0.756 -13.662 1.00 34.44 166 ARG A C 1
ATOM 1313 O O . ARG A 1 166 ? -11.691 0.430 -13.372 1.00 34.44 166 ARG A O 1
ATOM 1320 N N . SER A 1 167 ? -10.623 -1.478 -13.924 1.00 33.28 167 SER A N 1
ATOM 1321 C CA . SER A 1 167 ? -9.210 -1.064 -13.883 1.00 33.28 167 SER A CA 1
ATOM 1322 C C . SER A 1 167 ? -8.691 -0.909 -12.449 1.00 33.28 167 SER A C 1
ATOM 1324 O O . SER A 1 167 ? -9.219 -0.153 -11.659 1.00 33.28 167 SER A O 1
ATOM 1326 N N . THR A 1 168 ? -7.658 -1.609 -11.998 1.00 35.16 168 THR A N 1
ATOM 1327 C CA . THR A 1 168 ? -6.333 -1.639 -12.605 1.00 35.16 168 THR A CA 1
ATOM 1328 C C . THR A 1 168 ? -5.536 -2.743 -11.913 1.00 35.16 168 THR A C 1
ATOM 1330 O O . THR A 1 168 ? -5.204 -2.630 -10.737 1.00 35.16 168 THR A O 1
ATOM 1333 N N . GLY A 1 169 ? -5.197 -3.805 -12.644 1.00 33.97 169 GLY A N 1
ATOM 1334 C CA . GLY A 1 169 ? -4.091 -4.675 -12.264 1.00 33.97 169 GLY A CA 1
ATOM 1335 C C . GLY A 1 169 ? -2.797 -3.902 -12.468 1.00 33.97 169 GLY A C 1
ATOM 1336 O O . GLY A 1 169 ? -2.394 -3.674 -13.609 1.00 33.97 169 GLY A O 1
ATOM 1337 N N . ARG A 1 170 ? -2.203 -3.415 -11.378 1.00 34.50 170 ARG A N 1
ATOM 1338 C CA . ARG A 1 170 ? -0.777 -3.086 -11.276 1.00 34.50 170 ARG A CA 1
ATOM 1339 C C . ARG A 1 170 ? -0.458 -2.601 -9.863 1.00 34.50 170 ARG A C 1
ATOM 1341 O O . ARG A 1 170 ? -0.859 -1.511 -9.471 1.00 34.50 170 ARG A O 1
ATOM 1348 N N . ARG A 1 171 ? 0.407 -3.375 -9.204 1.00 38.25 171 ARG A N 1
ATOM 1349 C CA . ARG A 1 171 ? 1.419 -2.867 -8.272 1.00 38.25 171 ARG A CA 1
ATOM 1350 C C . ARG A 1 171 ? 0.888 -2.415 -6.910 1.00 38.25 171 ARG A C 1
ATOM 1352 O O . ARG A 1 171 ? 1.025 -1.260 -6.525 1.00 38.25 171 ARG A O 1
ATOM 1359 N N . TRP A 1 172 ? 0.335 -3.374 -6.183 1.00 29.09 172 TRP A N 1
ATOM 1360 C CA . TRP A 1 172 ? 0.623 -3.511 -4.758 1.00 29.09 172 TRP A CA 1
ATOM 1361 C C . TRP A 1 172 ? 1.662 -4.634 -4.661 1.00 29.09 172 TRP A C 1
ATOM 1363 O O . TRP A 1 172 ? 1.493 -5.636 -5.349 1.00 29.09 172 TRP A O 1
ATOM 1373 N N . LEU A 1 173 ? 2.721 -4.462 -3.871 1.00 32.72 173 LEU A N 1
ATOM 1374 C CA . LEU A 1 173 ? 3.775 -5.457 -3.602 1.00 32.72 173 LEU A CA 1
ATOM 1375 C C . LEU A 1 173 ? 4.846 -5.648 -4.692 1.00 32.72 173 LEU A C 1
ATOM 1377 O O . LEU A 1 173 ? 4.942 -6.693 -5.331 1.00 32.72 173 LEU A O 1
ATOM 1381 N N . ILE A 1 174 ? 5.686 -4.622 -4.850 1.00 32.81 174 ILE A N 1
ATOM 1382 C CA . ILE A 1 174 ? 7.153 -4.770 -4.795 1.00 32.81 174 ILE A CA 1
ATOM 1383 C C . ILE A 1 174 ? 7.626 -3.710 -3.811 1.00 32.81 174 ILE A C 1
ATOM 1385 O O . ILE A 1 174 ? 7.136 -2.565 -3.976 1.00 32.81 174 ILE A O 1
#

Organism: Escherichia coli (NCBI:txid562)

InterPro domains:
  IPR006452 Formate dehydrogenase accessory protein [PTHR37689] (1-160)
  IPR006452 Formate dehydrogenase accessory protein [TIGR01562] (2-156)
  IPR024064 FdhE-like superfamily [G3DSA:3.90.1670.10] (23-166)
  IPR024064 FdhE-like superfamily [SSF144020] (24-155)
  IPR056774 FdhE, N-terminal domain [PF04216] (22-155)

Radius of gyration: 21.42 Å; chains: 1; bounding box: 41×49×63 Å

Foldseek 3Di:
DDDDDDDPVVVVVPDDDPPVPDPPDDDDPLLCRLVVQLVVLCVVLVPDPCNVVSNVVSLLSVLLNVLCVVQPDPDDLPVLVVVCVVVVHDSPDPVPDDDDCSLVVSLLSSLVSCLVVDDDLRNVVSVVSNPDDPVLVVQLVVCVSVVNPVSNDCSVVPPCVPPPDDDDPDDDDD

pLDDT: mean 77.07, std 20.12, range [29.09, 96.06]